Protein AF-A0A7S0CM45-F1 (afdb_monomer)

Structure (mmCIF, N/CA/C/O backbone):
data_AF-A0A7S0CM45-F1
#
_entry.id   AF-A0A7S0CM45-F1
#
loop_
_atom_site.group_PDB
_atom_site.id
_atom_site.type_symbol
_atom_site.label_atom_id
_atom_site.label_alt_id
_atom_site.label_comp_id
_atom_site.label_asym_id
_atom_site.label_entity_id
_atom_site.label_seq_id
_atom_site.pdbx_PDB_ins_code
_atom_site.Cartn_x
_atom_site.Cartn_y
_atom_site.Cartn_z
_atom_site.occupancy
_atom_site.B_iso_or_equiv
_atom_site.auth_seq_id
_atom_site.auth_comp_id
_atom_site.auth_asym_id
_atom_site.auth_atom_id
_atom_site.pdbx_PDB_model_num
ATOM 1 N N . MET A 1 1 ? -5.771 10.384 -27.661 1.00 39.09 1 MET A N 1
ATOM 2 C CA . MET A 1 1 ? -6.241 9.676 -26.449 1.00 39.09 1 MET A CA 1
ATOM 3 C C . MET A 1 1 ? -7.117 10.647 -25.662 1.00 39.09 1 MET A C 1
ATOM 5 O O . MET A 1 1 ? -6.684 11.765 -25.422 1.00 39.09 1 MET A O 1
ATOM 9 N N . ASN A 1 2 ? -8.390 10.311 -25.440 1.00 32.91 2 ASN A N 1
ATOM 10 C CA . ASN A 1 2 ? -9.457 11.284 -25.166 1.00 32.91 2 ASN A CA 1
ATOM 11 C C . ASN A 1 2 ? -9.412 11.880 -23.744 1.00 32.91 2 ASN A C 1
ATOM 13 O O . ASN A 1 2 ? -9.742 11.206 -22.772 1.00 32.91 2 ASN A O 1
ATOM 17 N N . LEU A 1 3 ? -9.143 13.189 -23.660 1.00 35.19 3 LEU A N 1
ATOM 18 C CA . LEU A 1 3 ? -9.220 14.050 -22.462 1.00 35.19 3 LEU A CA 1
ATOM 19 C C . LEU A 1 3 ? -10.585 13.986 -21.732 1.00 35.19 3 LEU A C 1
ATOM 21 O O . LEU A 1 3 ? -10.695 14.340 -20.559 1.00 35.19 3 LEU A O 1
ATOM 25 N N . LYS A 1 4 ? -11.618 13.477 -22.416 1.00 34.03 4 LYS A N 1
ATOM 26 C CA . LYS A 1 4 ? -12.980 13.273 -21.901 1.00 34.03 4 LYS A CA 1
ATOM 27 C C . LYS A 1 4 ? -13.096 12.167 -20.842 1.00 34.03 4 LYS A C 1
ATOM 29 O O . LYS A 1 4 ? -14.071 12.160 -20.107 1.00 34.03 4 LYS A O 1
ATOM 34 N N . VAL A 1 5 ? -12.127 11.248 -20.753 1.00 47.53 5 VAL A N 1
ATOM 35 C CA . VAL A 1 5 ? -12.152 10.143 -19.769 1.00 47.53 5 VAL A CA 1
ATOM 36 C C . VAL A 1 5 ? -11.569 10.569 -18.415 1.00 47.53 5 VAL A C 1
ATOM 38 O O . VAL A 1 5 ? -12.002 10.093 -17.372 1.00 47.53 5 VAL A O 1
ATOM 41 N N . PHE A 1 6 ? -10.636 11.526 -18.405 1.00 40.25 6 PHE A N 1
ATOM 42 C CA . PHE A 1 6 ? -10.087 12.078 -17.160 1.00 40.25 6 PHE A CA 1
ATOM 43 C C . PHE A 1 6 ? -11.023 13.097 -16.504 1.00 40.25 6 PHE A C 1
ATOM 45 O O . PHE A 1 6 ? -11.095 13.176 -15.280 1.00 40.25 6 PHE A O 1
ATOM 52 N N . THR A 1 7 ? -11.791 13.839 -17.304 1.00 44.16 7 THR A N 1
ATOM 53 C CA . THR A 1 7 ? -12.776 14.803 -16.790 1.00 44.16 7 THR A CA 1
ATOM 54 C C . THR A 1 7 ? -13.961 14.115 -16.114 1.00 44.16 7 THR A C 1
ATOM 56 O O . THR A 1 7 ? -14.449 14.617 -15.106 1.00 44.16 7 THR A O 1
ATOM 59 N N . SER A 1 8 ? -14.376 12.933 -16.578 1.00 35.84 8 SER A N 1
ATOM 60 C CA . SER A 1 8 ? -15.430 12.152 -15.919 1.00 35.84 8 SER A CA 1
ATOM 61 C C . SER A 1 8 ? -14.975 11.488 -14.616 1.00 35.84 8 SER A C 1
ATOM 63 O O . SER A 1 8 ? -15.795 11.340 -13.716 1.00 35.84 8 SER A O 1
ATOM 65 N N . LEU A 1 9 ? -13.688 11.158 -14.453 1.00 42.84 9 LEU A N 1
ATOM 66 C CA . LEU A 1 9 ? -13.171 10.638 -13.179 1.00 42.84 9 LEU A CA 1
ATOM 67 C C . LEU A 1 9 ? -12.944 11.757 -12.143 1.00 42.84 9 LEU A C 1
ATOM 69 O O . LEU A 1 9 ? -13.151 11.542 -10.951 1.00 42.84 9 LEU A O 1
ATOM 73 N N . ALA A 1 10 ? -12.605 12.971 -12.594 1.00 44.25 10 ALA A N 1
ATOM 74 C CA . ALA A 1 10 ? -12.473 14.149 -11.732 1.00 44.25 10 ALA A CA 1
ATOM 75 C C . ALA A 1 10 ? -13.830 14.689 -11.232 1.00 44.25 10 ALA A C 1
ATOM 77 O O . ALA A 1 10 ? -13.928 15.123 -10.086 1.00 44.25 10 ALA A O 1
ATOM 78 N N . LEU A 1 11 ? -14.894 14.598 -12.041 1.00 41.75 11 LEU A N 1
ATOM 79 C CA . LEU A 1 11 ? -16.254 15.011 -11.652 1.00 41.75 11 LEU A CA 1
ATOM 80 C C . LEU A 1 11 ? -16.936 14.060 -10.651 1.00 41.75 11 LEU A C 1
ATOM 82 O O . LEU A 1 11 ? -17.904 14.451 -10.011 1.00 41.75 11 LEU A O 1
ATOM 86 N N . VAL A 1 12 ? -16.428 12.836 -10.465 1.00 42.72 12 VAL A N 1
ATOM 87 C CA . VAL A 1 12 ? -16.935 11.901 -9.438 1.00 42.72 12 VAL A CA 1
ATOM 88 C C . VAL A 1 12 ? -16.281 12.142 -8.0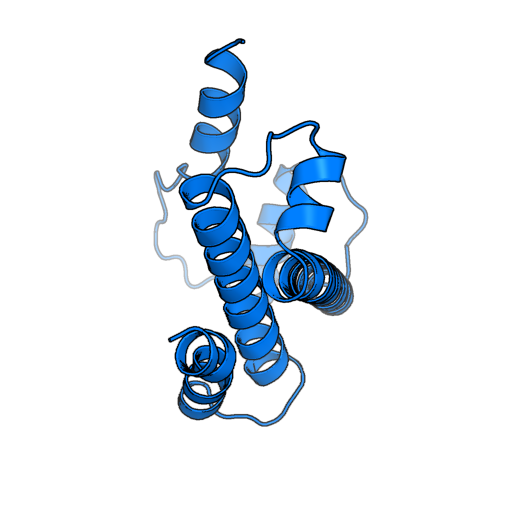67 1.00 42.72 12 VAL A C 1
ATOM 90 O O . VAL A 1 12 ? -16.818 11.707 -7.048 1.00 42.72 12 VAL A O 1
ATOM 93 N N . LEU A 1 13 ? -15.150 12.857 -8.021 1.00 42.25 13 LEU A N 1
ATOM 94 C CA . LEU A 1 13 ? -14.362 13.079 -6.801 1.00 42.25 13 LEU A CA 1
ATOM 95 C C . LEU A 1 13 ? -14.637 14.425 -6.108 1.00 42.25 13 LEU A C 1
ATOM 97 O O . LEU A 1 13 ? -14.280 14.578 -4.943 1.00 42.25 13 LEU A O 1
ATOM 101 N N . PHE A 1 14 ? -15.301 15.371 -6.777 1.00 43.06 14 PHE A N 1
ATOM 102 C CA . PHE A 1 14 ? -15.596 16.699 -6.230 1.00 43.06 14 PHE A CA 1
ATOM 103 C C . PHE A 1 14 ? -17.040 17.117 -6.511 1.00 43.06 14 PHE A C 1
ATOM 105 O O . PHE A 1 14 ? -17.289 18.054 -7.263 1.00 43.06 14 PHE A O 1
ATOM 112 N N . ASP A 1 15 ? -17.995 16.446 -5.872 1.00 36.59 15 ASP A N 1
ATOM 113 C CA . ASP A 1 15 ? -19.281 17.079 -5.574 1.00 36.59 15 ASP A CA 1
ATOM 114 C C . ASP A 1 15 ? -19.401 17.231 -4.054 1.00 36.59 15 ASP A C 1
ATOM 116 O O . ASP A 1 15 ? -19.994 16.424 -3.341 1.00 36.59 15 ASP A O 1
ATOM 120 N N . THR A 1 16 ? -18.687 18.232 -3.538 1.00 48.09 16 THR A N 1
ATOM 121 C CA . THR A 1 16 ? -18.767 18.701 -2.148 1.00 48.09 16 THR A CA 1
ATOM 122 C C . THR A 1 16 ? -19.747 19.868 -2.002 1.00 48.09 16 THR A C 1
ATOM 124 O O . THR A 1 16 ? -19.744 20.559 -0.981 1.00 48.09 16 THR A O 1
ATOM 127 N N . ALA A 1 17 ? -20.615 20.108 -2.987 1.00 38.28 17 ALA A N 1
ATOM 128 C CA . ALA A 1 17 ? -21.571 21.197 -2.910 1.00 38.28 17 ALA A CA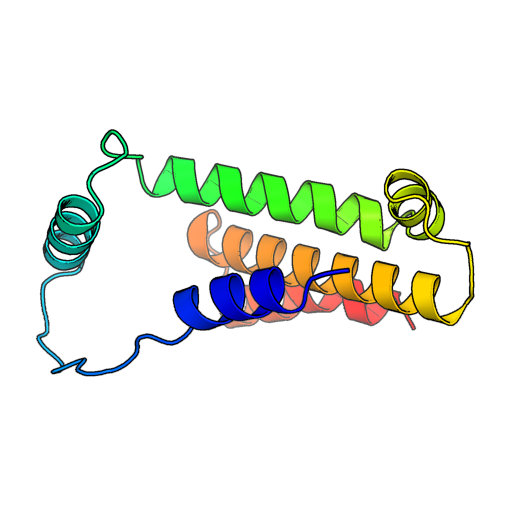 1
ATOM 129 C C . ALA A 1 17 ? -22.777 20.780 -2.049 1.00 38.28 17 ALA A C 1
ATOM 131 O O . ALA A 1 17 ? -23.650 20.037 -2.488 1.00 38.28 17 ALA A O 1
ATOM 132 N N . ASN A 1 18 ? -22.836 21.330 -0.829 1.00 39.72 18 ASN A N 1
ATOM 133 C CA . ASN A 1 18 ? -23.979 21.361 0.106 1.00 39.72 18 ASN A CA 1
ATOM 134 C C . ASN A 1 18 ? -23.980 20.359 1.274 1.00 39.72 18 ASN A C 1
ATOM 136 O O . ASN A 1 18 ? -25.039 19.906 1.712 1.00 39.72 18 ASN A O 1
ATOM 140 N N . ALA A 1 19 ? -22.819 20.087 1.874 1.00 39.47 19 ALA A N 1
ATOM 141 C CA . ALA A 1 19 ? -22.768 19.477 3.203 1.00 39.47 19 ALA A CA 1
ATOM 142 C C . ALA A 1 19 ? -23.234 20.474 4.289 1.00 39.47 19 ALA A C 1
ATOM 144 O O . ALA A 1 19 ? -22.431 21.112 4.966 1.00 39.47 19 ALA A O 1
ATOM 145 N N . VAL A 1 20 ? -24.551 20.605 4.472 1.00 38.94 20 VAL A N 1
ATOM 146 C CA . VAL A 1 20 ? -25.126 21.072 5.743 1.00 38.94 20 VAL A CA 1
ATOM 147 C C . VAL A 1 20 ? -24.732 20.036 6.803 1.00 38.94 20 VAL A C 1
ATOM 149 O O . VAL A 1 20 ? -24.976 18.845 6.576 1.00 38.94 20 VAL A O 1
ATOM 152 N N . PRO A 1 21 ? -24.124 20.418 7.942 1.00 45.91 21 PRO A N 1
ATOM 153 C CA . PRO A 1 21 ? -23.669 19.462 8.940 1.00 45.91 21 PRO A CA 1
ATOM 154 C C . PRO A 1 21 ? -24.881 18.977 9.737 1.00 45.91 21 PRO A C 1
ATOM 156 O O . PRO A 1 21 ? -25.133 19.405 10.860 1.00 45.91 21 PRO A O 1
ATOM 159 N N . SER A 1 22 ? -25.680 18.097 9.139 1.00 42.72 22 SER A N 1
ATOM 160 C CA . SER A 1 22 ? -26.657 17.336 9.899 1.00 42.72 22 SER A CA 1
ATOM 161 C C . SER A 1 22 ? -25.907 16.186 10.562 1.00 42.72 22 SER A C 1
ATOM 163 O O . SER A 1 22 ? -25.343 15.315 9.899 1.00 42.72 22 SER A O 1
ATOM 165 N N . PHE A 1 23 ? -25.856 16.220 11.894 1.00 46.16 23 PHE A N 1
ATOM 166 C CA . PHE A 1 23 ? -25.470 15.093 12.738 1.00 46.16 23 PHE A CA 1
ATOM 167 C C . PHE A 1 23 ? -26.490 13.965 12.548 1.00 46.16 23 PHE A C 1
ATOM 169 O O . PHE A 1 23 ? -27.334 13.701 13.400 1.00 46.16 23 PHE A O 1
ATOM 176 N N . VAL A 1 24 ? -26.457 13.319 11.387 1.00 47.81 24 VAL A N 1
ATOM 177 C CA . VAL A 1 24 ? -27.219 12.106 11.137 1.00 47.81 24 VAL A CA 1
ATOM 178 C C . VAL A 1 24 ? -26.428 10.970 11.781 1.00 47.81 24 VAL A C 1
ATOM 180 O O . VAL A 1 24 ? -25.238 10.818 11.483 1.00 47.81 24 VAL A O 1
ATOM 183 N N . PRO A 1 25 ? -27.042 10.171 12.671 1.00 48.47 25 PRO A N 1
ATOM 184 C CA . PRO A 1 25 ? -26.397 9.001 13.250 1.00 48.47 25 PRO A CA 1
ATOM 185 C C . PRO A 1 25 ? -25.759 8.169 12.135 1.00 48.47 25 PRO A C 1
ATOM 187 O O . PRO A 1 25 ? -26.414 7.891 11.131 1.00 48.47 25 PRO A O 1
ATOM 190 N N . LYS A 1 26 ? -24.486 7.788 12.299 1.00 50.53 26 LYS A N 1
ATOM 191 C CA . LYS A 1 26 ? -23.623 7.176 11.267 1.00 50.53 26 LYS A CA 1
ATOM 192 C C . LYS A 1 26 ? -24.316 6.077 10.441 1.00 50.53 26 LYS A C 1
ATOM 194 O O . LYS A 1 26 ? -24.073 5.972 9.250 1.00 50.53 26 LYS A O 1
ATOM 199 N N . ALA A 1 27 ? -25.231 5.317 11.046 1.00 52.19 27 ALA A N 1
ATOM 200 C CA . ALA A 1 27 ? -26.009 4.268 10.384 1.00 52.19 27 ALA A CA 1
ATOM 201 C C . ALA A 1 27 ? -27.075 4.772 9.381 1.00 52.19 27 ALA A C 1
ATOM 203 O O . ALA A 1 27 ? -27.345 4.106 8.381 1.00 52.19 27 ALA A O 1
ATOM 204 N N . ALA A 1 28 ? -27.693 5.931 9.623 1.00 45.09 28 ALA A N 1
ATOM 205 C CA . ALA A 1 28 ? -28.764 6.473 8.785 1.00 45.09 28 ALA A CA 1
ATOM 206 C C . ALA A 1 28 ? -28.224 7.217 7.549 1.00 45.09 28 ALA A C 1
ATOM 208 O O . ALA A 1 28 ? -28.780 7.072 6.460 1.00 45.09 28 ALA A O 1
ATOM 209 N N . ALA A 1 29 ? -27.092 7.917 7.684 1.00 51.47 29 ALA A N 1
ATOM 210 C CA . ALA A 1 29 ? -26.439 8.612 6.571 1.00 51.47 29 ALA A CA 1
ATOM 211 C C . ALA A 1 29 ? -25.959 7.632 5.485 1.00 51.47 29 ALA A C 1
ATOM 213 O O . ALA A 1 29 ? -26.115 7.884 4.290 1.00 51.47 29 ALA A O 1
ATOM 214 N N . THR A 1 30 ? -25.440 6.472 5.898 1.00 56.06 30 THR A N 1
ATOM 215 C CA . THR A 1 30 ? -24.954 5.429 4.988 1.00 56.06 30 THR A CA 1
ATOM 216 C C . THR A 1 30 ? -26.096 4.832 4.162 1.00 56.06 30 THR A C 1
ATOM 218 O O . THR A 1 30 ? -25.979 4.753 2.942 1.00 56.06 30 THR A O 1
ATOM 221 N N . LYS A 1 31 ? -27.240 4.501 4.783 1.00 51.34 31 LYS A N 1
ATOM 222 C CA . LYS A 1 31 ? -28.410 3.937 4.080 1.00 51.34 31 LYS A CA 1
ATOM 223 C C . LYS A 1 31 ? -28.978 4.871 3.010 1.00 51.34 31 LYS A C 1
ATOM 225 O O . LYS A 1 31 ? -29.314 4.414 1.920 1.00 51.34 31 LYS A O 1
ATOM 230 N N . GLN A 1 32 ? -29.088 6.162 3.311 1.00 50.62 32 GLN A N 1
ATOM 231 C CA . GLN A 1 32 ? -29.703 7.125 2.399 1.00 50.62 32 GLN A CA 1
ATOM 232 C C . GLN A 1 32 ? -28.791 7.416 1.199 1.00 50.62 32 GLN A C 1
ATOM 234 O O . GLN A 1 32 ? -29.252 7.367 0.059 1.00 50.62 32 GLN A O 1
ATOM 239 N N . ALA A 1 33 ? -27.484 7.576 1.432 1.00 53.97 33 ALA A N 1
ATOM 240 C CA . ALA A 1 33 ? -26.489 7.720 0.368 1.00 53.97 33 ALA A CA 1
ATOM 241 C C . ALA A 1 33 ? -26.395 6.473 -0.539 1.00 53.97 33 ALA A C 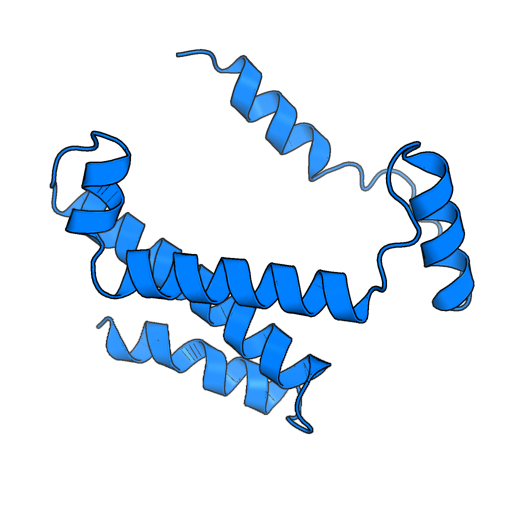1
ATOM 243 O O . ALA A 1 33 ? -26.256 6.607 -1.755 1.00 53.97 33 ALA A O 1
ATOM 244 N N . LEU A 1 34 ? -26.536 5.268 0.032 1.00 50.19 34 LEU A N 1
ATOM 245 C CA . LEU A 1 34 ? -26.594 4.000 -0.712 1.00 50.19 34 LEU A CA 1
ATOM 246 C C . LEU A 1 34 ? -27.882 3.855 -1.542 1.00 50.19 34 LEU A C 1
ATOM 248 O O . LEU A 1 34 ? -27.835 3.300 -2.636 1.00 50.19 34 LEU A O 1
ATOM 252 N N . SER A 1 35 ? -29.018 4.384 -1.068 1.00 49.28 35 SER A N 1
ATOM 253 C CA . SER A 1 35 ? -30.302 4.314 -1.790 1.00 49.28 35 SE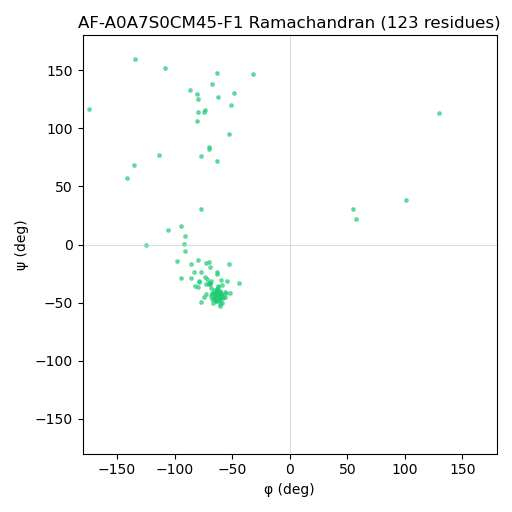R A CA 1
ATOM 254 C C . SER A 1 35 ? -30.366 5.216 -3.029 1.00 49.28 35 SER A C 1
ATOM 256 O O . SER A 1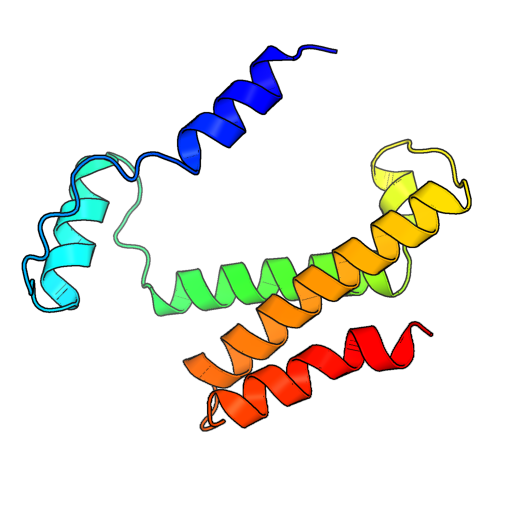 35 ? -31.030 4.876 -4.005 1.00 49.28 35 SER A O 1
ATOM 258 N N . ILE A 1 36 ? -29.642 6.341 -3.018 1.00 55.34 36 ILE A N 1
ATOM 259 C CA . ILE A 1 36 ? -29.676 7.350 -4.090 1.00 55.34 36 ILE A CA 1
ATOM 260 C C . ILE A 1 36 ? -28.861 6.908 -5.320 1.00 55.34 36 ILE A C 1
ATOM 262 O O . ILE A 1 36 ? -29.148 7.341 -6.432 1.00 55.34 36 ILE A O 1
ATOM 266 N N . ARG A 1 37 ? -27.875 6.009 -5.165 1.00 55.50 37 ARG A N 1
ATOM 267 C CA . ARG A 1 37 ? -27.005 5.553 -6.272 1.00 55.50 37 ARG A CA 1
ATOM 268 C C . ARG A 1 37 ? -27.500 4.315 -7.034 1.00 55.50 37 ARG A C 1
ATOM 270 O O . ARG A 1 37 ? -26.781 3.827 -7.898 1.00 55.50 37 ARG A O 1
ATOM 277 N N . GLY A 1 38 ? -28.719 3.836 -6.770 1.00 48.50 38 GLY A N 1
ATOM 278 C CA . GLY A 1 38 ? -29.464 2.969 -7.696 1.00 48.50 38 GLY A CA 1
ATOM 279 C C . GLY A 1 38 ? -28.807 1.647 -8.125 1.00 48.50 38 GLY A C 1
ATOM 280 O O . GLY A 1 38 ? -29.180 1.111 -9.163 1.00 48.50 38 GLY A O 1
ATOM 281 N N . GLY A 1 39 ? -27.852 1.089 -7.377 1.00 52.72 39 GLY A N 1
ATOM 282 C CA . GLY A 1 39 ? -27.201 -0.149 -7.802 1.00 52.72 39 GLY A CA 1
ATOM 283 C C . GLY A 1 39 ? -26.235 -0.714 -6.774 1.00 52.72 39 GLY A C 1
ATOM 284 O O . GLY A 1 39 ? -25.212 -0.113 -6.469 1.00 52.72 39 GLY A O 1
ATOM 285 N N . GLY A 1 40 ? -26.562 -1.901 -6.278 1.00 50.97 40 GLY A N 1
ATOM 286 C CA . GLY A 1 40 ? -25.741 -2.673 -5.359 1.00 50.97 40 GLY A CA 1
ATOM 287 C C . GLY A 1 40 ? -26.579 -3.116 -4.174 1.00 50.97 40 GLY A C 1
ATOM 288 O O . GLY A 1 40 ? -27.015 -2.290 -3.379 1.00 50.97 40 GLY A O 1
ATOM 289 N N . SER A 1 41 ? -26.803 -4.427 -4.065 1.00 50.94 41 SER A N 1
ATOM 290 C CA . SER A 1 41 ? -27.154 -5.111 -2.810 1.00 50.94 41 SER A CA 1
ATOM 291 C C . SER A 1 41 ? -26.493 -4.416 -1.612 1.00 50.94 41 SER A C 1
ATOM 293 O O . SER A 1 41 ? -25.378 -3.930 -1.805 1.00 50.94 41 SER A O 1
ATOM 295 N N . PRO A 1 42 ? -27.094 -4.369 -0.403 1.00 61.62 42 PRO A N 1
ATOM 296 C CA . PRO A 1 42 ? -26.414 -3.851 0.783 1.00 61.62 42 PRO A CA 1
ATOM 297 C C . PRO A 1 42 ? -25.071 -4.573 0.940 1.00 61.62 42 PRO A C 1
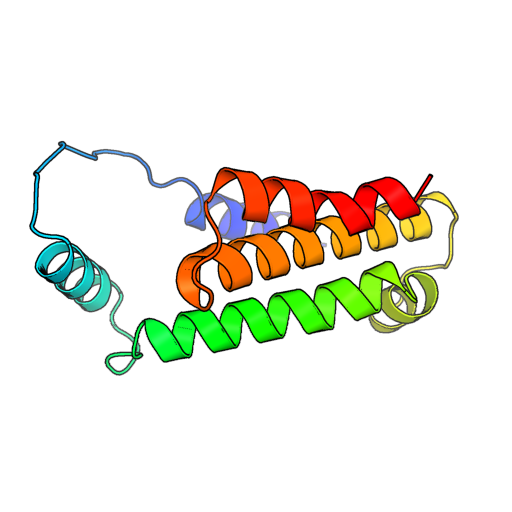ATOM 299 O O . PRO A 1 42 ? -25.005 -5.698 1.426 1.00 61.62 42 PRO A O 1
ATOM 302 N N . LEU A 1 43 ? -24.011 -3.955 0.422 1.00 64.38 43 LEU A N 1
ATOM 303 C CA . LEU A 1 43 ? -22.656 -4.447 0.527 1.00 64.38 43 LEU A CA 1
ATOM 304 C C . LEU A 1 43 ? -22.294 -4.177 1.966 1.00 64.38 43 LEU A C 1
ATOM 306 O O . LEU A 1 43 ? -22.295 -3.023 2.403 1.00 64.38 43 LEU A O 1
ATOM 310 N N . ASP A 1 44 ? -22.068 -5.257 2.699 1.00 77.88 44 ASP A N 1
ATOM 311 C CA . ASP A 1 44 ? -21.591 -5.167 4.061 1.00 77.88 44 ASP A CA 1
ATOM 312 C C . ASP A 1 44 ? -20.350 -4.250 4.070 1.00 77.88 44 ASP A C 1
ATOM 314 O O . ASP A 1 44 ? -19.386 -4.533 3.344 1.00 77.88 44 ASP A O 1
ATOM 318 N N . PRO A 1 45 ? -20.373 -3.132 4.821 1.00 76.81 45 PRO A N 1
ATOM 319 C CA . PRO A 1 45 ? -19.252 -2.204 4.889 1.00 76.81 45 PRO A CA 1
ATOM 320 C C . PRO A 1 45 ? -17.937 -2.882 5.282 1.00 76.81 45 PRO A C 1
ATOM 322 O O . PRO A 1 45 ? -16.878 -2.462 4.819 1.00 76.81 45 PRO A O 1
ATOM 325 N N . ASP A 1 46 ? -18.003 -3.941 6.092 1.00 75.69 46 ASP A N 1
ATOM 326 C CA . ASP A 1 46 ? -16.855 -4.746 6.500 1.00 75.69 46 ASP A CA 1
ATOM 327 C C . ASP A 1 46 ? -16.245 -5.495 5.309 1.00 75.69 46 ASP A C 1
ATOM 329 O O . ASP A 1 46 ? -15.037 -5.436 5.059 1.00 75.69 46 ASP A O 1
ATOM 333 N N . ILE A 1 47 ? -17.100 -6.140 4.511 1.00 80.62 47 ILE A N 1
ATOM 334 C CA . ILE A 1 47 ? -16.694 -6.856 3.297 1.00 80.62 47 ILE A CA 1
ATOM 335 C C . ILE A 1 47 ? -16.135 -5.866 2.275 1.00 80.62 47 ILE A C 1
ATOM 337 O O . ILE A 1 47 ? -15.071 -6.106 1.706 1.00 80.62 47 ILE A O 1
ATOM 341 N N . ALA A 1 48 ? -16.806 -4.732 2.069 1.00 82.94 48 ALA A N 1
ATOM 342 C CA . ALA A 1 48 ? -16.345 -3.695 1.152 1.00 82.94 48 ALA A CA 1
ATOM 343 C C . ALA A 1 48 ? -14.967 -3.145 1.561 1.00 82.94 48 ALA A C 1
ATOM 345 O O . ALA A 1 48 ? -14.085 -3.002 0.712 1.00 82.94 48 ALA A O 1
ATOM 346 N N . ALA A 1 49 ? -14.753 -2.895 2.858 1.00 81.06 49 ALA A N 1
ATOM 347 C CA . ALA A 1 49 ? -13.470 -2.440 3.382 1.00 81.06 49 ALA A CA 1
ATOM 348 C C . ALA A 1 49 ? -12.365 -3.488 3.184 1.00 81.06 49 ALA A C 1
ATOM 350 O O . ALA A 1 49 ? -11.291 -3.148 2.689 1.00 81.06 49 ALA A O 1
ATOM 351 N N . LYS A 1 50 ? -12.627 -4.766 3.491 1.00 83.81 50 LYS A N 1
ATOM 352 C CA . LYS A 1 50 ? -11.669 -5.863 3.265 1.00 83.81 50 LYS A CA 1
ATOM 353 C C . LYS A 1 50 ? -11.294 -6.008 1.795 1.00 83.81 50 LYS A C 1
ATOM 355 O O . LYS A 1 50 ? -10.115 -6.143 1.483 1.00 83.81 50 LYS A O 1
ATOM 360 N N . VAL A 1 51 ? -12.275 -5.951 0.894 1.00 86.62 51 VAL A N 1
ATOM 361 C CA . VAL A 1 51 ? -12.038 -6.042 -0.554 1.00 86.62 51 VAL A CA 1
ATOM 362 C C . VAL A 1 51 ? -11.182 -4.874 -1.033 1.00 86.62 51 VAL A C 1
ATOM 364 O O . VAL A 1 51 ? -10.204 -5.094 -1.745 1.00 86.62 51 VAL A O 1
ATOM 367 N N . LEU A 1 52 ? -11.496 -3.647 -0.611 1.00 87.38 52 LEU A N 1
ATOM 368 C CA . LEU A 1 52 ? -10.714 -2.469 -0.979 1.00 87.38 52 LEU A CA 1
ATOM 369 C C . LEU A 1 52 ? -9.274 -2.554 -0.450 1.00 87.38 52 LEU A C 1
ATOM 371 O O . LEU A 1 52 ? -8.333 -2.343 -1.210 1.00 87.38 52 LEU A O 1
ATOM 375 N N . ILE A 1 53 ? -9.087 -2.906 0.826 1.00 89.38 53 ILE A N 1
ATOM 376 C CA . ILE A 1 53 ? -7.759 -3.092 1.433 1.00 89.38 53 ILE A CA 1
ATOM 377 C C . ILE A 1 53 ? -6.982 -4.199 0.714 1.00 89.38 53 ILE A C 1
ATOM 379 O O . ILE A 1 53 ? -5.795 -4.040 0.430 1.00 89.38 53 ILE A O 1
ATOM 383 N N . GLY A 1 54 ? -7.642 -5.307 0.379 1.00 87.50 54 GLY A N 1
ATOM 384 C CA . GLY A 1 54 ? -7.052 -6.401 -0.387 1.00 87.50 54 GLY A CA 1
ATOM 385 C C . GLY A 1 54 ? -6.585 -5.940 -1.768 1.00 87.50 54 GLY A C 1
ATOM 386 O O . GLY A 1 54 ? -5.436 -6.161 -2.139 1.00 87.50 54 GLY A O 1
ATOM 387 N N . ALA A 1 55 ? -7.432 -5.221 -2.504 1.00 91.94 55 ALA A N 1
ATOM 388 C CA . ALA A 1 55 ? -7.084 -4.689 -3.818 1.00 91.94 55 ALA A CA 1
ATOM 389 C C . ALA A 1 55 ? -5.899 -3.711 -3.749 1.00 91.94 55 ALA A C 1
ATOM 391 O O . ALA A 1 55 ? -4.949 -3.835 -4.522 1.00 91.94 55 ALA A O 1
ATOM 392 N N . LEU A 1 56 ? -5.923 -2.779 -2.790 1.00 92.88 56 LEU A N 1
ATOM 393 C CA . LEU A 1 56 ? -4.845 -1.811 -2.579 1.00 92.88 56 LEU A CA 1
ATOM 394 C C . LEU A 1 56 ? -3.536 -2.485 -2.164 1.00 92.88 56 LEU A C 1
ATOM 396 O O . LEU A 1 56 ? -2.478 -2.110 -2.658 1.00 92.88 56 LEU A O 1
ATOM 400 N N . SER A 1 57 ? -3.590 -3.491 -1.290 1.00 91.31 57 SER A N 1
ATOM 401 C CA . SER A 1 57 ? -2.389 -4.196 -0.837 1.00 91.31 57 SER A CA 1
ATOM 402 C C . SER A 1 57 ? -1.748 -5.016 -1.955 1.00 91.31 57 SER A C 1
ATOM 404 O O . SER A 1 57 ? -0.538 -4.923 -2.140 1.00 91.31 57 SER A O 1
ATOM 406 N N . VAL A 1 58 ? -2.531 -5.752 -2.752 1.00 92.38 58 VAL A N 1
ATOM 407 C CA . VAL A 1 58 ? -2.011 -6.540 -3.883 1.00 92.38 58 VAL A CA 1
ATOM 408 C C . VAL A 1 58 ? -1.457 -5.632 -4.980 1.00 92.38 58 VAL A C 1
ATOM 410 O O . VAL A 1 58 ? -0.315 -5.815 -5.405 1.00 92.38 58 VAL A O 1
ATOM 413 N N . GLN A 1 59 ? -2.227 -4.630 -5.418 1.00 91.12 59 GLN A N 1
ATOM 414 C CA . GLN A 1 59 ? -1.777 -3.694 -6.452 1.00 91.12 59 GLN A CA 1
ATOM 415 C C . GLN A 1 59 ? -0.574 -2.875 -5.977 1.00 91.12 59 GLN A C 1
ATOM 417 O O . GLN A 1 59 ? 0.380 -2.680 -6.733 1.00 91.12 59 GLN A O 1
ATOM 422 N N . GLY A 1 60 ? -0.614 -2.414 -4.727 1.00 91.00 60 GLY A N 1
ATOM 423 C CA . GLY A 1 60 ? 0.466 -1.675 -4.093 1.00 91.00 60 GLY A CA 1
ATOM 424 C C . GLY A 1 60 ? 1.744 -2.496 -4.023 1.00 91.00 60 GLY A C 1
ATOM 425 O O . GLY A 1 60 ? 2.764 -2.062 -4.546 1.00 91.00 60 GLY A O 1
ATOM 426 N N . ALA A 1 61 ? 1.682 -3.713 -3.474 1.00 92.12 61 ALA A N 1
ATOM 427 C CA . ALA A 1 61 ? 2.833 -4.608 -3.371 1.00 92.12 61 ALA A CA 1
ATOM 428 C C . ALA A 1 61 ? 3.429 -4.942 -4.741 1.00 92.12 61 ALA A C 1
ATOM 430 O O . ALA A 1 61 ? 4.647 -4.933 -4.900 1.00 92.12 61 ALA A O 1
ATOM 431 N N . TYR A 1 62 ? 2.588 -5.205 -5.741 1.00 91.12 62 TYR A N 1
ATOM 432 C CA . TYR A 1 62 ? 3.060 -5.542 -7.078 1.00 91.12 62 TYR A CA 1
ATOM 433 C C . TYR A 1 62 ? 3.758 -4.361 -7.769 1.00 91.12 62 TYR A C 1
ATOM 435 O O . TYR A 1 62 ? 4.861 -4.521 -8.293 1.00 91.12 62 TYR A O 1
ATOM 443 N N . SER A 1 63 ? 3.159 -3.166 -7.725 1.00 90.69 63 SER A N 1
ATOM 444 C CA . SER A 1 63 ? 3.766 -1.956 -8.298 1.00 90.69 63 SER A CA 1
ATOM 445 C C . SER A 1 63 ? 5.001 -1.487 -7.532 1.00 90.69 63 SER A C 1
ATOM 447 O O . SER A 1 63 ? 5.911 -0.947 -8.147 1.00 90.69 63 SER A O 1
ATOM 449 N N . TYR A 1 64 ? 5.048 -1.715 -6.219 1.00 90.81 64 TYR A N 1
ATOM 450 C CA . TYR A 1 64 ? 6.165 -1.328 -5.363 1.00 90.81 64 TYR A CA 1
ATOM 451 C C . TYR A 1 64 ? 7.369 -2.270 -5.512 1.00 90.81 64 TYR A C 1
ATOM 453 O O . TYR A 1 64 ? 8.485 -1.826 -5.740 1.00 90.81 64 TYR A O 1
ATOM 461 N N . LEU A 1 65 ? 7.153 -3.588 -5.442 1.00 90.75 65 LEU A N 1
ATOM 462 C CA . LEU A 1 65 ? 8.239 -4.578 -5.479 1.00 90.75 65 LEU A CA 1
ATOM 463 C C . LEU A 1 65 ? 8.706 -4.916 -6.900 1.00 90.75 65 LEU A C 1
ATOM 465 O O . LEU A 1 65 ? 9.812 -5.421 -7.091 1.00 90.75 65 LEU A O 1
ATOM 469 N N . ALA A 1 66 ? 7.853 -4.706 -7.903 1.00 91.31 66 ALA A N 1
ATOM 470 C CA . ALA A 1 66 ? 8.155 -5.031 -9.291 1.00 91.31 66 ALA A CA 1
ATOM 471 C C . ALA A 1 66 ? 7.614 -3.971 -10.275 1.00 91.31 66 ALA A C 1
ATOM 473 O O . ALA A 1 66 ? 6.885 -4.328 -11.209 1.00 91.31 66 ALA A O 1
ATOM 474 N N . PRO A 1 67 ? 8.003 -2.687 -10.140 1.00 88.56 67 PRO A N 1
ATOM 475 C CA . PRO A 1 67 ? 7.471 -1.587 -10.949 1.00 88.56 67 PRO A CA 1
ATOM 476 C C . PRO A 1 67 ? 7.616 -1.833 -12.456 1.00 88.56 67 PRO A C 1
ATOM 478 O O . PRO A 1 67 ? 6.652 -1.669 -13.197 1.00 88.56 67 PRO A O 1
ATOM 481 N N . ASN A 1 68 ? 8.759 -2.355 -12.911 1.00 88.88 68 ASN A N 1
ATOM 482 C CA . ASN A 1 68 ? 8.977 -2.684 -14.329 1.00 88.88 68 ASN A CA 1
ATOM 483 C C . ASN A 1 68 ? 8.009 -3.766 -14.836 1.00 88.88 68 ASN A C 1
ATOM 485 O O . ASN A 1 68 ? 7.471 -3.679 -15.936 1.00 88.88 68 ASN A O 1
ATOM 489 N N . LYS A 1 69 ? 7.724 -4.795 -14.024 1.00 88.12 69 LYS A N 1
ATOM 490 C CA . LYS A 1 69 ? 6.741 -5.823 -14.408 1.00 88.12 69 LYS A CA 1
ATOM 491 C C . LYS A 1 69 ? 5.318 -5.265 -14.401 1.00 88.12 69 LYS A C 1
ATOM 493 O O . LYS A 1 69 ? 4.513 -5.671 -15.235 1.00 88.12 69 LYS A O 1
ATOM 498 N N . SER A 1 70 ? 5.019 -4.342 -13.488 1.00 88.12 70 SER A N 1
ATOM 499 C CA . SER A 1 70 ? 3.737 -3.638 -13.432 1.00 88.12 70 SER A CA 1
ATOM 500 C C . SER A 1 70 ? 3.507 -2.780 -14.675 1.00 88.12 70 SER A C 1
ATOM 502 O O . SER A 1 70 ? 2.499 -2.944 -15.355 1.00 88.12 70 SER A O 1
ATOM 504 N N . MET A 1 71 ? 4.488 -1.971 -15.068 1.00 87.25 71 MET A N 1
ATOM 505 C CA . MET A 1 71 ? 4.424 -1.136 -16.273 1.00 87.25 71 MET A CA 1
ATOM 506 C C . MET A 1 71 ? 4.262 -1.942 -17.565 1.00 87.25 71 MET A C 1
ATOM 508 O O . MET A 1 71 ? 3.463 -1.574 -18.431 1.00 87.25 71 MET A O 1
ATOM 512 N N . ARG A 1 72 ? 4.950 -3.084 -17.677 1.00 84.81 72 ARG A N 1
ATOM 513 C CA . ARG A 1 72 ? 4.839 -3.976 -18.842 1.00 84.81 72 ARG A CA 1
ATOM 514 C C . ARG A 1 72 ? 3.423 -4.501 -19.072 1.00 84.81 72 ARG A C 1
ATOM 516 O O . ARG A 1 72 ? 3.053 -4.703 -20.224 1.00 84.81 72 ARG A O 1
ATOM 523 N N . MET A 1 73 ? 2.611 -4.671 -18.023 1.00 83.38 73 MET A N 1
ATOM 524 C CA . MET A 1 73 ? 1.197 -5.055 -18.179 1.00 83.38 73 MET A CA 1
ATOM 525 C C . MET A 1 73 ? 0.374 -3.997 -18.924 1.00 83.38 73 MET A C 1
ATOM 527 O O . MET A 1 73 ? -0.643 -4.323 -19.529 1.00 83.38 73 MET A O 1
ATOM 531 N N . TYR A 1 74 ? 0.828 -2.744 -18.909 1.00 83.44 74 TYR A N 1
ATOM 532 C CA . TYR A 1 74 ? 0.170 -1.611 -19.552 1.00 83.44 74 TYR A CA 1
ATOM 533 C C . TYR A 1 74 ? 0.876 -1.158 -20.838 1.00 83.44 74 TYR A C 1
ATOM 535 O O . TYR A 1 74 ? 0.551 -0.098 -21.367 1.00 83.44 74 TYR A O 1
ATOM 543 N N . ASN A 1 75 ? 1.818 -1.954 -21.363 1.00 86.62 75 ASN A N 1
ATOM 544 C CA . ASN A 1 75 ? 2.649 -1.613 -22.525 1.00 86.62 75 ASN A CA 1
ATOM 545 C C . ASN A 1 75 ? 3.413 -0.283 -22.365 1.00 86.62 75 ASN A C 1
ATOM 547 O O . ASN A 1 75 ? 3.662 0.417 -23.346 1.00 86.62 75 ASN A O 1
ATOM 551 N N . ILE A 1 76 ? 3.767 0.077 -21.128 1.00 81.19 76 ILE A N 1
ATOM 552 C CA . ILE A 1 76 ? 4.597 1.246 -20.831 1.00 81.19 76 ILE A CA 1
ATOM 553 C C . ILE A 1 76 ? 6.064 0.824 -20.927 1.00 81.19 76 ILE A C 1
ATOM 555 O O . ILE A 1 76 ? 6.451 -0.225 -20.408 1.00 81.19 76 ILE A O 1
ATOM 559 N N . THR A 1 77 ? 6.870 1.630 -21.615 1.00 80.75 77 THR A N 1
ATOM 560 C CA . THR A 1 77 ? 8.310 1.398 -21.756 1.00 80.75 77 THR A CA 1
ATOM 561 C C . THR A 1 77 ? 9.013 1.568 -20.411 1.00 80.75 77 THR A C 1
ATOM 563 O O . THR A 1 77 ? 8.729 2.509 -19.674 1.00 80.75 77 THR A O 1
ATOM 566 N N . ASP A 1 78 ? 9.960 0.677 -20.118 1.00 77.44 78 ASP A N 1
ATOM 567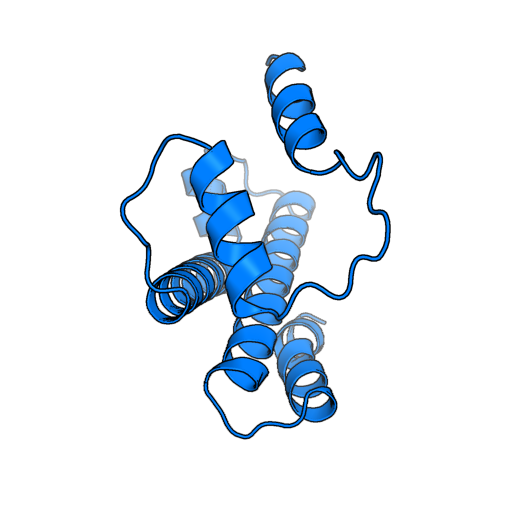 C CA . ASP A 1 78 ? 10.785 0.726 -18.909 1.00 77.44 78 ASP A CA 1
ATOM 568 C C . ASP A 1 78 ? 11.766 1.918 -18.977 1.00 77.44 78 ASP A C 1
ATOM 570 O O . ASP A 1 78 ? 12.918 1.773 -19.392 1.00 77.44 78 ASP A O 1
ATOM 574 N N . ASP A 1 79 ? 11.312 3.112 -18.594 1.00 87.44 79 ASP A N 1
ATOM 575 C CA . ASP A 1 79 ? 12.163 4.280 -18.360 1.00 87.44 79 ASP A CA 1
ATOM 576 C C . ASP A 1 79 ? 12.268 4.606 -16.862 1.00 87.44 79 ASP A C 1
ATOM 578 O O . ASP A 1 79 ? 11.361 4.337 -16.075 1.00 87.44 79 ASP A O 1
ATOM 582 N 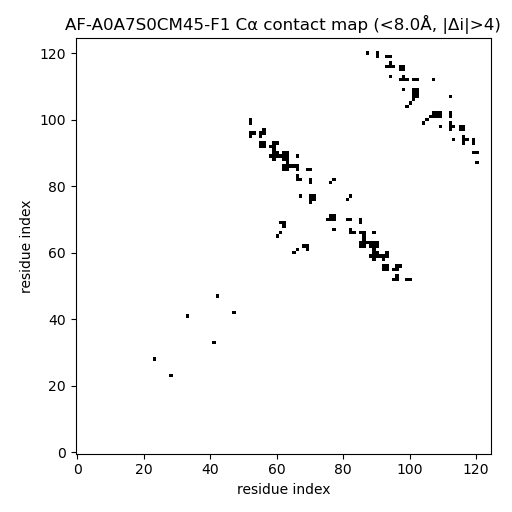N . LYS A 1 80 ? 13.394 5.210 -16.462 1.00 87.56 80 LYS A N 1
ATOM 583 C CA . LYS A 1 80 ? 13.729 5.443 -15.048 1.00 87.56 80 LYS A CA 1
ATOM 584 C C . LYS A 1 80 ? 12.683 6.289 -14.311 1.00 87.56 80 LYS A C 1
ATOM 586 O O . LYS A 1 80 ? 12.469 6.070 -13.120 1.00 87.56 80 LYS A O 1
ATOM 591 N N . LEU A 1 81 ? 12.059 7.255 -14.989 1.00 88.06 81 LEU A N 1
ATOM 592 C CA . LEU A 1 81 ? 11.053 8.114 -14.372 1.00 88.06 81 LEU A CA 1
ATOM 593 C C . LEU A 1 81 ? 9.745 7.344 -14.180 1.00 88.06 81 LEU A C 1
ATOM 595 O O . LEU A 1 81 ? 9.179 7.381 -13.090 1.00 88.06 81 LEU A O 1
ATOM 599 N N . SER A 1 82 ? 9.299 6.601 -15.192 1.00 86.31 82 SER A N 1
ATOM 600 C CA . SER A 1 82 ? 8.097 5.768 -15.095 1.00 86.31 82 SER A CA 1
ATOM 601 C C . SER A 1 82 ? 8.244 4.661 -14.047 1.00 86.31 82 SER A C 1
ATOM 603 O O . SER A 1 82 ? 7.305 4.422 -13.284 1.00 86.31 82 SER A O 1
ATOM 605 N N . THR A 1 83 ? 9.427 4.041 -13.931 1.00 89.81 83 THR A N 1
ATOM 606 C CA . THR A 1 83 ? 9.726 3.065 -12.870 1.00 89.81 83 THR A CA 1
ATOM 607 C C . THR A 1 83 ? 9.565 3.696 -11.490 1.00 89.81 83 THR A C 1
ATOM 609 O O . THR A 1 83 ? 8.836 3.156 -10.661 1.00 89.81 83 THR A O 1
ATOM 612 N N . LEU A 1 84 ? 10.186 4.860 -11.265 1.00 89.25 84 LEU A N 1
ATOM 613 C CA . LEU A 1 84 ? 10.134 5.563 -9.982 1.00 89.25 84 LEU A CA 1
ATOM 614 C C . LEU A 1 84 ? 8.707 5.998 -9.627 1.00 89.25 84 LEU A C 1
ATOM 616 O O . LEU A 1 84 ? 8.276 5.844 -8.487 1.00 89.25 84 LEU A O 1
ATOM 620 N N . LEU A 1 85 ? 7.946 6.508 -10.599 1.00 89.31 85 LEU A N 1
ATOM 621 C CA . LEU A 1 85 ? 6.547 6.889 -10.390 1.00 89.31 85 LEU A CA 1
ATOM 622 C C . LEU A 1 85 ? 5.663 5.677 -10.075 1.00 89.31 85 LEU A C 1
ATOM 624 O O . LEU A 1 85 ? 4.781 5.767 -9.223 1.00 89.31 85 LEU A O 1
ATOM 628 N N . THR A 1 86 ? 5.904 4.544 -10.736 1.00 89.75 86 THR A N 1
ATOM 629 C CA . THR A 1 86 ? 5.156 3.301 -10.499 1.00 89.75 86 THR A CA 1
ATOM 630 C C . THR A 1 86 ? 5.449 2.732 -9.115 1.00 89.75 86 THR A C 1
ATOM 632 O O . THR A 1 86 ? 4.523 2.334 -8.407 1.00 89.75 86 THR A O 1
ATOM 635 N N . GLU A 1 87 ? 6.717 2.743 -8.709 1.00 90.94 87 GLU A N 1
ATOM 636 C CA . GLU A 1 87 ? 7.143 2.340 -7.371 1.00 90.94 87 GLU A CA 1
ATOM 637 C C . GLU A 1 87 ? 6.504 3.234 -6.303 1.00 90.94 87 GLU A C 1
ATOM 639 O O . GLU A 1 87 ? 5.826 2.734 -5.405 1.00 90.94 87 GLU A O 1
ATOM 644 N N . ALA A 1 88 ? 6.605 4.560 -6.453 1.00 88.44 88 ALA A N 1
ATOM 645 C CA . ALA A 1 88 ? 6.004 5.521 -5.529 1.00 88.44 88 ALA A CA 1
ATOM 646 C C . ALA A 1 88 ? 4.476 5.359 -5.429 1.00 88.44 88 ALA A C 1
ATOM 648 O O . ALA A 1 88 ? 3.920 5.353 -4.329 1.00 88.44 88 ALA A O 1
ATOM 649 N N . ALA A 1 89 ? 3.785 5.167 -6.558 1.00 89.19 89 ALA A N 1
ATOM 650 C CA . ALA A 1 89 ? 2.351 4.880 -6.575 1.00 89.19 89 ALA A CA 1
ATOM 651 C C . ALA A 1 89 ? 2.017 3.574 -5.831 1.00 89.19 89 ALA A C 1
ATOM 653 O O . ALA A 1 89 ? 1.056 3.530 -5.060 1.00 89.19 89 ALA A O 1
ATOM 654 N N . GLY A 1 90 ? 2.835 2.530 -6.006 1.00 90.31 90 GLY A N 1
ATOM 655 C CA . GLY A 1 90 ? 2.727 1.287 -5.243 1.00 90.31 90 GLY A CA 1
ATOM 656 C C . GLY A 1 90 ? 2.879 1.507 -3.734 1.00 90.31 90 GLY A C 1
ATOM 657 O O . GLY A 1 90 ? 2.063 1.017 -2.951 1.00 90.31 90 GLY A O 1
ATOM 658 N N . GLY A 1 91 ? 3.862 2.318 -3.334 1.00 89.88 91 GLY A N 1
ATOM 659 C CA . GLY A 1 91 ? 4.089 2.720 -1.946 1.00 89.88 91 GLY A CA 1
ATOM 660 C C . GLY A 1 91 ? 2.891 3.450 -1.333 1.00 89.88 91 GLY A C 1
ATOM 661 O O . GLY A 1 91 ? 2.480 3.132 -0.216 1.00 89.88 91 GLY A O 1
ATOM 662 N N . TYR A 1 92 ? 2.254 4.363 -2.074 1.00 90.19 92 TYR A N 1
ATOM 663 C CA . TYR A 1 92 ? 1.032 5.035 -1.618 1.00 90.19 92 TYR A CA 1
ATOM 664 C C . TYR A 1 92 ? -0.137 4.067 -1.415 1.00 90.19 92 TYR A C 1
ATOM 666 O O . TYR A 1 92 ? -0.837 4.157 -0.405 1.00 90.19 92 TYR A O 1
ATOM 674 N N . PHE A 1 93 ? -0.351 3.113 -2.325 1.00 91.06 93 PHE A N 1
ATOM 675 C CA . PHE A 1 93 ? -1.402 2.107 -2.144 1.00 91.06 93 PHE A CA 1
ATOM 676 C C . PHE A 1 93 ? -1.154 1.221 -0.920 1.00 91.06 93 PHE A C 1
ATOM 678 O O . PHE A 1 93 ? -2.092 0.951 -0.166 1.00 91.06 93 PHE A O 1
ATOM 685 N N . LEU A 1 94 ? 0.101 0.842 -0.665 1.00 92.19 94 LEU A N 1
ATOM 686 C CA . LEU A 1 94 ? 0.477 0.130 0.557 1.00 92.19 94 LEU A CA 1
ATOM 687 C C . LEU A 1 94 ? 0.235 0.976 1.810 1.00 92.19 94 LEU A C 1
ATOM 689 O O . LEU A 1 94 ? -0.311 0.464 2.785 1.00 92.19 94 LEU A O 1
ATOM 693 N N . MET A 1 95 ? 0.564 2.268 1.782 1.00 91.12 95 MET A N 1
ATOM 694 C CA . MET A 1 95 ? 0.316 3.186 2.897 1.00 91.12 95 MET A CA 1
ATOM 695 C C . MET A 1 95 ? -1.177 3.244 3.255 1.00 91.12 95 MET A C 1
ATOM 697 O O . MET A 1 95 ? -1.546 3.130 4.429 1.00 91.12 95 MET A O 1
ATOM 701 N N . TYR A 1 96 ? -2.055 3.359 2.254 1.00 89.56 96 TYR A N 1
ATOM 702 C CA . TYR A 1 96 ? -3.501 3.317 2.476 1.00 89.56 96 TYR A CA 1
ATOM 703 C C . TYR A 1 96 ? -3.963 1.965 3.021 1.00 89.56 96 TYR A C 1
ATOM 705 O O . TYR A 1 96 ? -4.735 1.935 3.979 1.00 89.56 96 TYR A O 1
ATOM 713 N N . ALA A 1 97 ? -3.470 0.857 2.462 1.00 91.06 97 ALA A N 1
ATOM 714 C CA . ALA A 1 97 ? -3.843 -0.481 2.908 1.00 91.06 97 ALA A CA 1
ATOM 715 C C . ALA A 1 97 ? -3.424 -0.744 4.364 1.00 91.06 97 ALA A C 1
ATOM 717 O O . ALA A 1 97 ? -4.242 -1.208 5.154 1.00 91.06 97 ALA A O 1
ATOM 718 N N . ILE A 1 98 ? -2.190 -0.394 4.742 1.00 91.56 98 ILE A N 1
ATOM 719 C CA . ILE A 1 98 ? -1.660 -0.571 6.104 1.00 91.56 98 ILE A CA 1
ATOM 720 C C . ILE A 1 98 ? -2.427 0.303 7.097 1.00 91.56 98 ILE A C 1
ATOM 722 O O . ILE A 1 98 ? -2.826 -0.182 8.155 1.00 91.56 98 ILE A O 1
ATOM 726 N N . THR A 1 99 ? -2.684 1.569 6.751 1.00 89.31 99 THR A N 1
ATOM 727 C CA . THR A 1 99 ? -3.434 2.481 7.628 1.00 89.31 99 THR A CA 1
ATOM 728 C C . THR A 1 99 ? -4.863 1.984 7.833 1.00 89.31 99 THR A C 1
ATOM 730 O O . THR A 1 99 ? -5.329 1.887 8.967 1.00 89.31 99 THR A O 1
ATOM 733 N N . ALA A 1 100 ? -5.560 1.639 6.746 1.00 87.50 100 ALA A N 1
ATOM 734 C CA . ALA A 1 100 ? -6.940 1.172 6.803 1.00 87.50 100 ALA A CA 1
ATOM 735 C C . ALA A 1 100 ? -7.056 -0.172 7.533 1.00 87.50 100 ALA A C 1
ATOM 737 O O . ALA A 1 100 ? -7.943 -0.331 8.365 1.00 87.50 100 ALA A O 1
ATOM 738 N N . TYR A 1 101 ? -6.139 -1.112 7.289 1.00 87.06 101 TYR A N 1
ATOM 739 C CA . TYR A 1 101 ? -6.104 -2.383 8.010 1.00 87.06 101 TYR A CA 1
ATOM 740 C C . TYR A 1 101 ? -5.832 -2.179 9.502 1.00 87.06 101 TYR A C 1
ATOM 742 O O . TYR A 1 101 ? -6.554 -2.712 10.342 1.00 87.06 101 TYR A O 1
ATOM 750 N N . GLY A 1 102 ? -4.839 -1.348 9.827 1.00 84.75 102 GLY A N 1
ATOM 751 C CA . GLY A 1 102 ? -4.477 -1.019 11.198 1.00 84.75 102 GLY A CA 1
ATOM 752 C C . GLY A 1 102 ? -5.639 -0.413 11.986 1.00 84.75 102 GLY A C 1
ATOM 753 O O . GLY A 1 102 ? -5.902 -0.841 13.101 1.00 84.75 102 GLY A O 1
ATOM 754 N N . VAL A 1 103 ? -6.367 0.540 11.400 1.00 86.38 103 VAL A N 1
ATOM 755 C CA . VAL A 1 103 ? -7.460 1.250 12.088 1.00 86.38 103 VAL A CA 1
ATOM 756 C C . VAL A 1 103 ? -8.763 0.446 12.134 1.00 86.38 103 VAL A C 1
ATOM 758 O O . VAL A 1 103 ? -9.505 0.558 13.105 1.0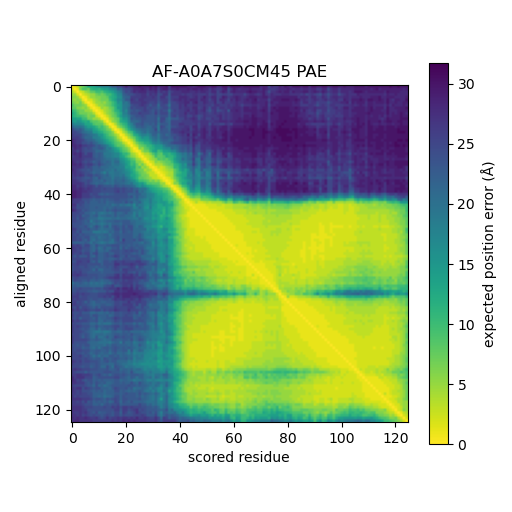0 86.38 103 VAL A O 1
ATOM 761 N N . LEU A 1 104 ? -9.088 -0.313 11.082 1.00 85.62 104 LEU A N 1
ATOM 762 C CA . LEU A 1 104 ? -10.397 -0.971 10.960 1.00 85.62 104 LEU A CA 1
ATOM 763 C C . LEU A 1 104 ? -10.409 -2.415 11.469 1.00 85.62 104 LEU A C 1
ATOM 765 O O . LEU A 1 104 ? -11.460 -2.890 11.888 1.00 85.62 104 LEU A O 1
ATOM 769 N N . PHE A 1 105 ? -9.273 -3.113 11.412 1.00 88.19 105 PHE A N 1
ATOM 770 C CA . PHE A 1 105 ? -9.202 -4.562 11.639 1.00 88.19 105 PHE A CA 1
ATOM 771 C C . PHE A 1 105 ? -8.214 -4.974 12.729 1.00 88.19 105 PHE A C 1
ATOM 773 O O . PHE A 1 105 ? -8.085 -6.162 13.023 1.00 88.19 105 PHE A O 1
ATOM 780 N N . THR A 1 106 ? -7.522 -4.015 13.341 1.00 84.44 106 THR A N 1
ATOM 781 C CA . THR A 1 106 ? -6.626 -4.261 14.472 1.00 84.44 106 THR A CA 1
ATOM 782 C C . THR A 1 106 ? -6.871 -3.221 15.561 1.00 84.44 106 THR A C 1
ATOM 784 O O . THR A 1 106 ? -7.348 -2.129 15.270 1.00 84.44 106 THR A O 1
ATOM 787 N N . ASP A 1 107 ? -6.482 -3.501 16.805 1.00 85.94 107 ASP A N 1
ATOM 788 C CA . ASP A 1 107 ? -6.572 -2.533 17.914 1.00 85.94 107 ASP A CA 1
ATOM 789 C C . ASP A 1 107 ? -5.456 -1.466 17.868 1.00 85.94 107 ASP A C 1
ATOM 791 O O . ASP A 1 107 ? -4.956 -0.987 18.891 1.00 85.94 107 ASP A O 1
ATOM 795 N N . MET A 1 108 ? -4.987 -1.114 16.668 1.00 82.25 108 MET A N 1
ATOM 796 C CA . MET A 1 108 ? -3.909 -0.154 16.492 1.00 82.25 108 MET A CA 1
ATOM 797 C C . MET A 1 108 ? -4.455 1.271 16.594 1.00 82.25 108 MET A C 1
ATOM 799 O O . MET A 1 108 ? -5.396 1.651 15.901 1.00 82.25 108 MET A O 1
ATOM 803 N N . SER A 1 109 ? -3.827 2.101 17.429 1.00 84.50 109 SER A N 1
ATOM 804 C CA . SER A 1 109 ? -4.161 3.525 17.474 1.00 84.50 109 SER A CA 1
ATOM 805 C C . SER A 1 109 ? -3.858 4.196 16.133 1.00 84.50 109 SER A C 1
ATOM 807 O O . SER A 1 109 ? -2.883 3.849 15.462 1.00 84.50 109 SER A O 1
ATOM 809 N N . THR A 1 110 ? -4.645 5.209 15.760 1.00 83.31 110 THR A N 1
ATOM 810 C CA . THR A 1 110 ? -4.498 5.921 14.479 1.00 83.31 110 THR A CA 1
ATOM 811 C C . THR A 1 110 ? -3.070 6.416 14.240 1.00 83.31 110 THR A C 1
ATOM 813 O O . THR A 1 110 ? -2.540 6.260 13.146 1.00 83.31 110 THR A O 1
ATOM 816 N N . ILE A 1 111 ? -2.410 6.951 15.273 1.00 84.75 111 ILE A N 1
ATOM 817 C CA . ILE A 1 111 ? -1.023 7.439 15.184 1.00 84.75 111 ILE A CA 1
ATOM 818 C C . ILE A 1 111 ? -0.060 6.289 14.865 1.00 84.75 111 ILE A C 1
ATOM 820 O O . ILE A 1 111 ? 0.811 6.428 14.007 1.00 84.75 111 ILE A O 1
ATOM 824 N N . LYS A 1 112 ? -0.228 5.135 15.521 1.00 82.62 112 LYS A N 1
ATOM 825 C CA . LYS A 1 112 ? 0.612 3.957 15.281 1.00 82.62 112 LYS A CA 1
ATOM 826 C C . LYS A 1 112 ? 0.363 3.370 13.887 1.00 82.62 112 LYS A C 1
ATOM 828 O O . LYS A 1 112 ? 1.326 2.988 13.229 1.00 82.62 112 LYS A O 1
ATOM 833 N N . ALA A 1 113 ? -0.885 3.370 13.415 1.00 86.19 113 ALA A N 1
ATOM 834 C CA . ALA A 1 113 ? -1.243 2.919 12.070 1.00 86.19 113 ALA A CA 1
ATOM 835 C C . ALA A 1 113 ? -0.622 3.804 10.982 1.00 86.19 113 ALA A C 1
ATOM 837 O O . ALA A 1 113 ? -0.021 3.286 10.044 1.00 86.19 113 ALA A O 1
ATOM 838 N N . ILE A 1 114 ? -0.681 5.130 11.151 1.00 85.50 114 ILE A N 1
ATOM 839 C CA . ILE A 1 114 ? -0.018 6.083 10.251 1.00 85.50 114 ILE A CA 1
ATOM 840 C C . ILE A 1 114 ? 1.497 5.858 10.253 1.00 85.50 114 ILE A C 1
ATOM 842 O O . ILE A 1 114 ? 2.098 5.800 9.185 1.00 85.50 114 ILE A O 1
ATOM 846 N N . GLY A 1 115 ? 2.110 5.689 11.430 1.00 85.62 115 GLY A N 1
ATOM 847 C CA . GLY A 1 115 ? 3.547 5.430 11.548 1.00 85.62 115 GLY A CA 1
ATOM 848 C C . GLY A 1 115 ? 3.977 4.143 10.838 1.00 85.62 115 GLY A C 1
ATOM 849 O O . GLY A 1 115 ? 4.929 4.158 10.062 1.00 85.62 115 GLY A O 1
ATOM 850 N N . ALA A 1 116 ? 3.240 3.045 11.030 1.00 86.62 116 ALA A N 1
ATOM 851 C CA . ALA A 1 116 ? 3.496 1.783 10.335 1.00 86.62 116 ALA A CA 1
ATOM 852 C C . ALA A 1 116 ? 3.344 1.917 8.810 1.00 86.62 116 ALA A C 1
ATOM 854 O O . ALA A 1 116 ? 4.107 1.326 8.048 1.00 86.62 116 ALA A O 1
ATOM 855 N N . ALA A 1 117 ? 2.395 2.732 8.356 1.00 87.44 117 ALA A N 1
ATOM 856 C CA . ALA A 1 117 ? 2.153 2.970 6.941 1.00 87.44 117 ALA A CA 1
ATOM 857 C C . ALA A 1 117 ? 3.260 3.778 6.239 1.00 87.44 117 ALA A C 1
ATOM 859 O O . ALA A 1 117 ? 3.318 3.761 5.014 1.00 87.44 117 ALA A O 1
ATOM 860 N N . GLN A 1 118 ? 4.153 4.448 6.980 1.00 85.31 118 GLN A N 1
ATOM 861 C CA . GLN A 1 118 ? 5.317 5.139 6.406 1.00 85.31 118 GLN A CA 1
ATOM 862 C C . GLN A 1 118 ? 6.488 4.197 6.082 1.00 85.31 118 GLN A C 1
ATOM 864 O O . GLN A 1 118 ? 7.404 4.594 5.365 1.00 85.31 118 GLN A O 1
ATOM 869 N N . ILE A 1 119 ? 6.476 2.952 6.579 1.00 83.75 119 ILE A N 1
ATOM 870 C CA . ILE A 1 119 ? 7.578 1.993 6.388 1.00 83.75 119 ILE A CA 1
ATOM 871 C C . ILE A 1 119 ? 7.910 1.761 4.902 1.00 83.75 119 ILE A C 1
ATOM 873 O O . ILE A 1 119 ? 9.093 1.817 4.571 1.00 83.75 119 ILE A O 1
ATOM 877 N N . PRO A 1 120 ? 6.936 1.560 3.989 1.00 75.81 120 PRO A N 1
ATOM 878 C CA . PRO A 1 120 ? 7.236 1.426 2.565 1.00 75.81 120 PRO A CA 1
ATOM 879 C C . PRO A 1 120 ? 8.012 2.629 2.014 1.00 75.81 120 PRO A C 1
ATOM 881 O O . PRO A 1 120 ? 8.988 2.453 1.302 1.00 75.81 120 PRO A O 1
ATOM 884 N N . PHE A 1 121 ? 7.670 3.859 2.405 1.00 68.94 121 PHE A N 1
ATOM 885 C CA . PHE A 1 121 ? 8.424 5.039 1.971 1.00 68.94 121 PHE A CA 1
ATOM 886 C C . PHE A 1 121 ? 9.838 5.077 2.546 1.00 68.94 121 PHE A C 1
ATOM 888 O O . PHE A 1 121 ? 10.775 5.366 1.814 1.00 68.94 121 PHE A O 1
ATOM 895 N N . ALA A 1 122 ? 10.010 4.738 3.824 1.00 68.12 122 ALA A N 1
ATOM 896 C CA . ALA A 1 122 ? 11.323 4.737 4.467 1.00 68.12 122 ALA A CA 1
ATOM 897 C C . ALA A 1 122 ? 12.311 3.726 3.855 1.00 68.12 122 ALA A C 1
ATOM 899 O O . ALA A 1 122 ? 13.514 3.931 3.953 1.00 68.12 122 ALA A O 1
ATOM 900 N N . LEU A 1 123 ? 11.817 2.651 3.234 1.00 64.38 123 LEU A N 1
ATOM 901 C CA . LEU A 1 123 ? 12.640 1.620 2.589 1.00 64.38 123 LEU A CA 1
ATOM 902 C C . LEU A 1 123 ? 12.924 1.893 1.101 1.00 64.38 123 LEU A C 1
ATOM 904 O O . LEU A 1 123 ? 13.679 1.143 0.490 1.00 64.38 123 LEU A O 1
ATOM 908 N N . SER A 1 124 ? 12.324 2.939 0.521 1.00 57.38 124 SER A N 1
ATOM 909 C CA . SER A 1 124 ? 12.460 3.290 -0.906 1.00 57.38 124 SER A CA 1
ATOM 910 C C . SER A 1 124 ? 13.598 4.280 -1.201 1.00 57.38 124 SER A C 1
ATOM 912 O O . SER A 1 124 ? 13.750 4.700 -2.348 1.00 57.38 124 SER A O 1
ATOM 914 N N . PHE A 1 125 ? 14.348 4.706 -0.177 1.00 45.62 125 PHE A N 1
ATOM 915 C CA . PHE A 1 125 ? 15.408 5.719 -0.265 1.00 45.62 125 PHE A CA 1
ATOM 916 C C . PHE A 1 125 ? 16.762 5.171 0.184 1.00 45.62 125 PHE A C 1
ATOM 918 O O . PHE A 1 125 ? 16.792 4.413 1.180 1.00 45.62 125 PHE A O 1
#

Secondary structure (DSSP, 8-state):
--THHHHHHHTTT---TT-------HHHHHHHHHHHT---S---HHHHHHHHHHHHHHHHHHHHH-HHHHHHTTT----HHHHHHHHHHHHHHHHHHHHHHHHHHS---HHHHHHHHTHHHHT--

Mean predicted aligned error: 14.45 Å

Nearest PDB structures (foldseek):
  8gjg-assembly1_A  TM=4.101E-01  e=3.290E+00  synthetic construct
  5cth-assembly1_B  TM=3.303E-01  e=7.050E+00  Oryza sativa Japonica Group

pLDDT: mean 71.88, std 20.01, range [32.91, 92.88]

Organism: NCBI:txid420281

Radius of gyration: 18.14 Å; Cα contacts (8 Å, |Δi|>4): 95; chains: 1; bounding box: 46×28×44 Å

Sequence (125 aa):
MNLKVFTSLALVLFDTANAVPSFVPKAAATKQALSIRGGGSPLDPDIAAKVLIGALSVQGAYSYLAPNKSMRMYNITDDKLSTLLTEAAGGYFLMYAITAYGVLFTDMSTIKAIGAAQIPFALSF

Foldseek 3Di:
DDPVVVVVVVVVVDPPPDPPPDPDPPVVVVVVVVVVVPDDDPDPVVNVLVVLLVVLLVQLCCLQVPVVVVCVVVVHDDDPVSSLVSNVSSLVSQLVSQQSCQVPPHPHDNVRSNVVSCVSVVVSD

Solvent-accessible surface area (backbone atoms only — not comparable to full-atom values): 7134 Å² total; per-residue (Å²): 133,71,71,69,62,58,54,58,57,54,59,74,74,64,80,76,88,77,80,70,89,69,89,55,60,74,74,58,51,52,54,54,60,58,62,74,65,77,73,74,75,91,69,52,67,67,60,53,48,51,52,52,34,50,51,29,36,54,55,8,49,44,17,42,78,36,20,61,65,47,35,49,76,72,74,45,76,92,40,75,66,58,35,50,52,36,22,52,53,8,35,52,29,33,25,52,21,42,27,50,44,23,53,75,76,42,98,41,52,67,69,58,15,52,57,61,22,44,49,59,60,67,70,73,109